Protein AF-A0A1C7DK89-F1 (afdb_monomer_lite)

Organism: NCBI:txid1185653

pLDDT: mean 84.8, std 11.04, range [35.19, 94.06]

Sequence (87 aa):
MTIDEKLMTGIRNREKQALSDLYDRYHRIIWNIARQSETDCSVCEQLVTHVFRAVWAKPQDFIQNRKLLMLLIDCCRSRSAATIKKN

Radius of gyration: 12.85 Å; chains: 1; bounding box: 30×26×40 Å

Foldseek 3Di:
DDLLVVLLVCLVVVNVVSLVVVCVVCVVVQLVLLVVLDVDNVSSVVLSVVLSVCCSVCVVQQPPPDPSNVSSSVSSVVVSVVVVVPD

InterPro domains:
  IPR013325 RNA polymerase sigma factor, region 2 [SSF88946] (4-77)

Structure (mmCIF, N/CA/C/O backbone):
data_AF-A0A1C7DK89-F1
#
_entry.id   AF-A0A1C7DK89-F1
#
loop_
_atom_site.group_PDB
_atom_site.id
_atom_site.type_symbol
_atom_site.label_atom_id
_atom_site.label_alt_id
_atom_site.label_comp_id
_atom_site.label_asym_id
_atom_site.label_entity_id
_atom_site.label_seq_id
_atom_site.pdbx_PDB_ins_code
_atom_site.Cartn_x
_atom_site.Cartn_y
_atom_site.Cartn_z
_atom_site.occupancy
_atom_site.B_iso_or_equiv
_atom_site.auth_seq_id
_atom_site.auth_comp_id
_atom_site.auth_asym_id
_atom_site.auth_atom_id
_atom_site.pdbx_PDB_model_num
ATOM 1 N N . MET A 1 1 ? -2.671 -1.109 21.110 1.00 59.66 1 MET A N 1
ATOM 2 C CA . MET A 1 1 ? -2.915 -0.631 19.740 1.00 59.66 1 MET A CA 1
ATOM 3 C C . MET A 1 1 ? -1.602 -0.120 19.176 1.00 59.66 1 MET A C 1
ATOM 5 O O . MET A 1 1 ? -1.118 0.924 19.606 1.00 59.66 1 MET A O 1
ATOM 9 N N . THR A 1 2 ? 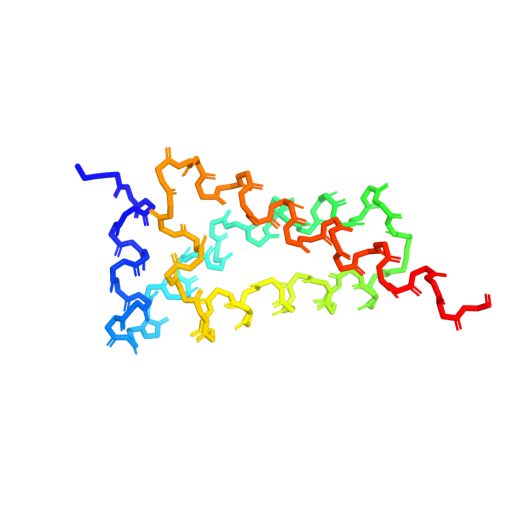-0.971 -0.905 18.313 1.00 80.50 2 THR A N 1
ATOM 10 C CA . THR A 1 2 ? 0.251 -0.517 17.609 1.00 80.50 2 THR A CA 1
ATOM 11 C C . THR A 1 2 ? -0.072 0.545 16.559 1.00 80.50 2 THR A C 1
ATOM 13 O O . THR A 1 2 ? -1.232 0.768 16.199 1.00 80.50 2 THR A O 1
ATOM 16 N N . ILE A 1 3 ? 0.955 1.240 16.071 1.00 84.81 3 ILE A N 1
ATOM 17 C CA . ILE A 1 3 ? 0.774 2.217 14.991 1.00 84.81 3 ILE A CA 1
ATOM 18 C C . ILE A 1 3 ? 0.231 1.520 13.736 1.00 84.81 3 ILE A C 1
ATOM 20 O O . ILE A 1 3 ? -0.666 2.049 13.090 1.00 84.81 3 ILE A O 1
ATOM 24 N N . ASP A 1 4 ? 0.686 0.297 13.464 1.00 85.62 4 ASP A N 1
ATOM 25 C CA . ASP A 1 4 ? 0.213 -0.527 12.349 1.00 85.62 4 ASP A CA 1
ATOM 26 C C . ASP A 1 4 ? -1.294 -0.778 12.422 1.00 85.62 4 ASP A C 1
ATOM 28 O O . ASP A 1 4 ? -2.005 -0.574 11.442 1.00 85.62 4 ASP A O 1
ATOM 32 N N . GLU A 1 5 ? -1.807 -1.143 13.599 1.00 85.81 5 GLU A N 1
ATOM 33 C CA . GLU A 1 5 ? -3.244 -1.349 13.802 1.00 85.81 5 GLU A CA 1
ATOM 34 C C . GLU A 1 5 ? -4.049 -0.065 13.557 1.00 85.81 5 GLU A C 1
ATOM 36 O O . GLU A 1 5 ? -5.126 -0.117 12.959 1.00 85.81 5 GLU A O 1
ATOM 41 N N . LYS A 1 6 ? -3.529 1.099 13.975 1.00 88.62 6 LYS A N 1
ATOM 42 C CA . LYS A 1 6 ? -4.168 2.399 13.707 1.00 88.62 6 LYS A CA 1
ATOM 43 C C . LYS A 1 6 ? -4.201 2.716 12.216 1.00 88.62 6 LYS A C 1
ATOM 45 O O . LYS A 1 6 ? -5.261 3.071 11.704 1.00 88.62 6 LYS A O 1
ATOM 50 N N . LEU A 1 7 ? -3.077 2.545 11.521 1.00 90.06 7 LEU A N 1
ATOM 51 C CA . LEU A 1 7 ? -2.982 2.776 10.079 1.00 90.06 7 LEU A CA 1
ATOM 52 C C . LEU A 1 7 ? -3.930 1.858 9.311 1.00 90.06 7 LEU A C 1
ATOM 54 O O . LEU A 1 7 ? -4.707 2.318 8.479 1.00 90.06 7 LEU A O 1
ATOM 58 N N . MET A 1 8 ? -3.943 0.569 9.643 1.00 89.44 8 MET A N 1
ATOM 59 C CA . MET A 1 8 ? -4.826 -0.398 8.999 1.00 89.44 8 MET A CA 1
ATOM 60 C C . MET A 1 8 ? -6.305 -0.125 9.280 1.00 89.44 8 MET A C 1
ATOM 62 O O . MET A 1 8 ? -7.138 -0.279 8.384 1.00 89.44 8 MET A O 1
ATOM 66 N N . THR A 1 9 ? -6.640 0.336 10.487 1.00 90.12 9 THR A N 1
ATOM 67 C CA . THR A 1 9 ? -8.003 0.769 10.823 1.00 90.12 9 THR A CA 1
ATOM 68 C C . THR A 1 9 ? -8.417 1.979 9.985 1.00 90.12 9 THR A C 1
ATOM 70 O O . THR A 1 9 ? -9.493 1.958 9.390 1.00 90.12 9 THR A O 1
ATOM 73 N N . GLY A 1 10 ? -7.548 2.986 9.856 1.00 91.62 10 GLY A N 1
ATOM 74 C CA . GLY A 1 10 ? -7.809 4.148 9.003 1.00 91.62 10 GLY A CA 1
ATOM 75 C C . GLY A 1 10 ? -7.962 3.766 7.527 1.00 91.62 10 GLY A C 1
ATOM 76 O O . GLY A 1 10 ? -8.913 4.180 6.870 1.00 91.62 10 GLY A O 1
ATOM 77 N N . ILE A 1 11 ? -7.105 2.882 7.005 1.00 91.50 11 ILE A N 1
ATOM 78 C CA . ILE A 1 11 ? -7.220 2.369 5.628 1.00 91.50 11 ILE A CA 1
ATOM 79 C C . ILE A 1 11 ? -8.553 1.636 5.427 1.00 91.50 11 ILE A C 1
ATOM 81 O O . ILE A 1 11 ? -9.214 1.824 4.402 1.00 91.50 11 ILE A O 1
ATOM 85 N N . ARG A 1 12 ? -8.993 0.841 6.412 1.00 90.38 12 ARG A N 1
ATOM 86 C CA . ARG A 1 12 ? -10.303 0.172 6.384 1.00 90.38 12 ARG A CA 1
ATOM 87 C C . ARG A 1 12 ? -11.453 1.179 6.332 1.00 90.38 12 ARG A C 1
ATOM 89 O O . ARG A 1 12 ? -12.407 0.964 5.590 1.00 90.38 12 ARG A O 1
ATOM 96 N N . ASN A 1 13 ? -11.324 2.292 7.047 1.00 92.06 13 ASN A N 1
ATOM 97 C CA . ASN A 1 13 ? -12.264 3.413 7.016 1.00 92.06 13 ASN A CA 1
ATOM 98 C C . ASN A 1 13 ? -12.137 4.286 5.752 1.00 92.06 13 ASN A C 1
ATOM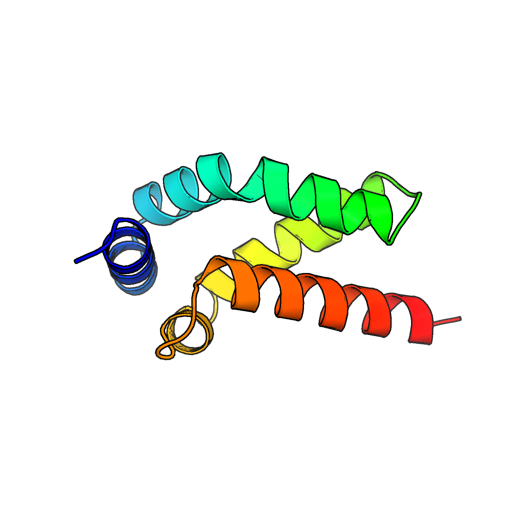 100 O O . ASN A 1 13 ? -12.801 5.314 5.654 1.00 92.06 13 ASN A O 1
ATOM 104 N N . ARG A 1 14 ? -11.306 3.893 4.772 1.00 90.25 14 ARG A N 1
ATOM 105 C CA . ARG A 1 14 ? -11.004 4.669 3.556 1.00 90.25 14 ARG A CA 1
ATOM 106 C C . ARG A 1 14 ? -10.372 6.035 3.848 1.00 90.25 14 ARG A C 1
ATOM 108 O O . ARG A 1 14 ? -10.493 6.969 3.053 1.00 90.25 14 ARG A O 1
ATOM 115 N N . GLU A 1 15 ? -9.624 6.144 4.939 1.00 94.06 15 GLU A N 1
ATOM 116 C CA . GLU A 1 15 ? -8.861 7.342 5.269 1.00 94.06 15 GLU A CA 1
ATOM 117 C C . GLU A 1 15 ? -7.582 7.402 4.428 1.00 94.06 15 GLU A C 1
ATOM 119 O O . GLU A 1 15 ? -6.643 6.620 4.601 1.00 94.06 15 GLU A O 1
ATOM 124 N N . LYS A 1 16 ? -7.522 8.371 3.510 1.00 90.12 16 LYS A N 1
ATOM 125 C CA . LYS A 1 16 ? -6.345 8.585 2.652 1.00 90.12 16 LYS A CA 1
ATOM 126 C C . LYS A 1 16 ? -5.092 8.928 3.461 1.00 90.12 16 LYS A C 1
ATOM 128 O O . LYS A 1 16 ? -4.000 8.521 3.082 1.00 90.12 16 LYS A O 1
ATOM 133 N N . GLN A 1 17 ? -5.258 9.628 4.585 1.00 91.88 17 GLN A N 1
ATOM 134 C CA . GLN A 1 17 ? -4.155 9.993 5.475 1.00 91.88 17 GLN A CA 1
ATOM 135 C C . GLN A 1 17 ? -3.440 8.752 6.021 1.00 91.88 17 GLN A C 1
ATOM 137 O O . GLN A 1 17 ? -2.214 8.703 6.025 1.00 91.88 17 GLN A O 1
ATOM 142 N N . ALA A 1 18 ? -4.199 7.724 6.409 1.00 93.06 18 ALA A N 1
ATOM 143 C CA . ALA A 1 18 ? -3.646 6.479 6.925 1.00 93.06 18 ALA A CA 1
ATOM 144 C C . ALA A 1 18 ? -2.861 5.708 5.854 1.00 93.06 18 ALA A C 1
ATOM 146 O O . ALA A 1 18 ? -1.796 5.166 6.142 1.00 93.06 18 ALA A O 1
ATOM 147 N N . LEU A 1 19 ? -3.340 5.707 4.604 1.00 90.94 19 LEU A N 1
ATOM 148 C CA . LEU A 1 19 ? -2.581 5.144 3.485 1.00 90.94 19 LEU A CA 1
ATOM 149 C C . LEU A 1 19 ? -1.287 5.931 3.234 1.00 90.94 19 LEU A C 1
ATOM 151 O O . LEU A 1 19 ? -0.256 5.324 2.963 1.00 90.94 19 LEU A O 1
ATOM 155 N N . SER A 1 20 ? -1.335 7.260 3.334 1.00 92.75 20 SER A N 1
ATOM 156 C CA . SER A 1 20 ? -0.169 8.121 3.118 1.00 92.75 20 SER A CA 1
ATOM 157 C C . SER A 1 20 ? 0.909 7.911 4.186 1.00 92.75 20 SER A C 1
ATOM 159 O O . SER A 1 20 ? 2.083 7.811 3.849 1.00 92.75 20 SER A O 1
ATOM 161 N N . ASP A 1 21 ? 0.520 7.786 5.457 1.00 93.19 21 ASP A N 1
ATOM 162 C CA . ASP A 1 21 ? 1.446 7.523 6.570 1.00 93.19 21 ASP A CA 1
ATOM 163 C C . ASP A 1 21 ? 2.036 6.103 6.490 1.00 93.19 21 ASP A C 1
ATOM 165 O O . ASP A 1 21 ? 3.233 5.890 6.691 1.00 93.19 21 ASP A O 1
ATOM 169 N N . LEU A 1 22 ? 1.216 5.127 6.084 1.00 91.44 22 LEU A N 1
ATOM 170 C CA . LEU A 1 22 ? 1.676 3.775 5.775 1.00 91.44 22 LEU A CA 1
ATOM 171 C C . LEU A 1 22 ? 2.682 3.773 4.614 1.00 91.44 22 LEU A C 1
ATOM 173 O O . LEU A 1 22 ? 3.704 3.090 4.695 1.00 91.44 22 LEU A O 1
ATOM 177 N N . TYR A 1 23 ? 2.414 4.540 3.556 1.00 91.50 23 TYR A N 1
ATOM 178 C CA . TYR A 1 23 ? 3.335 4.691 2.436 1.00 91.50 23 TYR A CA 1
ATOM 179 C C . TYR A 1 23 ? 4.661 5.287 2.905 1.00 91.50 23 TYR A C 1
ATOM 181 O O . TYR A 1 23 ? 5.688 4.659 2.699 1.00 91.50 23 TYR A O 1
ATOM 189 N N . ASP A 1 24 ? 4.659 6.423 3.601 1.00 91.50 24 ASP A N 1
ATOM 190 C CA . ASP A 1 24 ? 5.885 7.086 4.069 1.00 91.50 24 ASP A CA 1
ATOM 191 C C . ASP A 1 24 ? 6.790 6.149 4.894 1.00 91.50 24 ASP A C 1
ATOM 193 O O . ASP A 1 24 ? 7.986 6.007 4.621 1.00 91.50 24 ASP A O 1
ATOM 197 N N . ARG A 1 25 ? 6.194 5.394 5.826 1.00 91.19 25 ARG A N 1
ATOM 198 C CA . ARG A 1 25 ? 6.921 4.453 6.693 1.00 91.19 25 ARG A CA 1
ATOM 199 C C . ARG A 1 25 ? 7.471 3.241 5.953 1.00 91.19 25 ARG A C 1
ATOM 201 O O . ARG A 1 25 ? 8.617 2.842 6.167 1.00 91.19 25 ARG A O 1
ATOM 208 N N . TYR A 1 26 ? 6.636 2.600 5.138 1.00 91.12 26 TYR A N 1
ATOM 209 C CA . TYR A 1 26 ? 6.947 1.283 4.584 1.00 91.12 26 TYR A CA 1
ATOM 210 C C . TYR A 1 26 ? 7.533 1.342 3.177 1.00 91.12 26 TYR A C 1
ATOM 212 O O . TYR A 1 26 ? 8.224 0.403 2.782 1.00 91.12 26 TYR A O 1
ATOM 220 N N . HIS A 1 27 ? 7.336 2.437 2.437 1.00 91.06 27 HIS A N 1
ATOM 221 C CA . HIS A 1 27 ? 7.796 2.593 1.056 1.00 91.06 27 HIS A CA 1
ATOM 222 C C . HIS A 1 27 ? 9.286 2.302 0.936 1.00 91.06 27 HIS A C 1
ATOM 224 O O . HIS A 1 27 ? 9.691 1.480 0.119 1.00 91.06 27 HIS A O 1
ATOM 230 N N . ARG A 1 28 ? 10.103 2.901 1.809 1.00 91.12 28 ARG A N 1
ATOM 231 C CA . ARG A 1 28 ? 11.561 2.735 1.771 1.00 91.12 28 ARG A CA 1
ATOM 232 C C . ARG A 1 28 ? 11.993 1.289 2.030 1.00 91.12 28 ARG A C 1
ATOM 234 O O . ARG A 1 28 ? 12.958 0.823 1.429 1.00 91.12 28 ARG A O 1
ATOM 241 N N . ILE A 1 29 ? 11.274 0.575 2.898 1.00 91.38 29 ILE A N 1
ATOM 242 C CA . ILE A 1 29 ? 11.569 -0.822 3.238 1.00 91.38 29 ILE A CA 1
ATOM 243 C C . ILE A 1 29 ? 11.178 -1.740 2.077 1.00 91.38 29 ILE A C 1
ATOM 245 O O . ILE A 1 29 ? 12.000 -2.539 1.632 1.00 91.38 29 ILE A O 1
ATOM 249 N N . ILE A 1 30 ? 9.956 -1.602 1.553 1.00 90.56 30 ILE A N 1
ATOM 250 C CA . ILE A 1 30 ? 9.474 -2.420 0.430 1.00 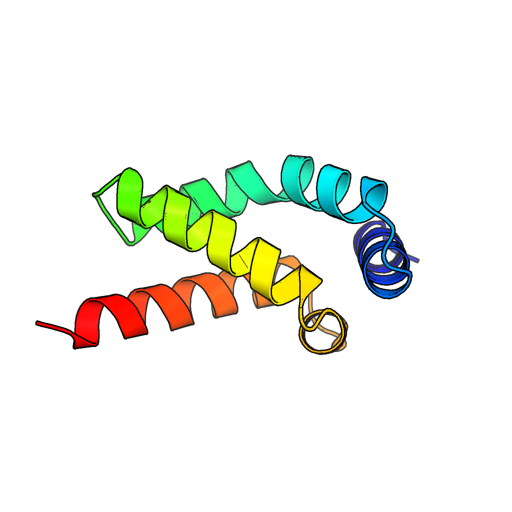90.56 30 ILE A CA 1
ATOM 251 C C . ILE A 1 30 ? 10.290 -2.141 -0.830 1.00 90.56 30 ILE A C 1
ATOM 253 O O . ILE A 1 30 ? 10.673 -3.085 -1.512 1.00 90.56 30 ILE A O 1
ATOM 257 N N . TRP A 1 31 ? 10.649 -0.882 -1.088 1.00 91.19 31 TRP A N 1
ATOM 258 C CA . TRP A 1 31 ? 11.547 -0.511 -2.180 1.00 91.19 31 TRP A CA 1
ATOM 259 C C . TRP A 1 31 ? 12.894 -1.225 -2.075 1.00 91.19 31 TRP A C 1
ATOM 261 O O . TRP A 1 31 ? 13.361 -1.810 -3.048 1.00 91.19 31 TRP A O 1
ATOM 271 N N . ASN A 1 32 ? 13.511 -1.231 -0.890 1.00 91.25 32 ASN A N 1
ATOM 272 C CA . ASN A 1 32 ? 14.802 -1.887 -0.698 1.00 91.25 32 ASN A CA 1
ATOM 273 C C . ASN A 1 32 ? 14.721 -3.411 -0.906 1.00 91.25 32 ASN A C 1
ATOM 275 O O . ASN A 1 32 ? 15.664 -4.023 -1.397 1.00 91.25 32 ASN A O 1
ATOM 279 N N . ILE A 1 33 ? 13.591 -4.029 -0.558 1.00 89.19 33 ILE A N 1
ATOM 280 C CA . ILE A 1 33 ? 13.354 -5.467 -0.757 1.00 89.19 33 ILE A CA 1
ATOM 281 C C . ILE A 1 33 ? 13.068 -5.782 -2.228 1.00 89.19 33 ILE A C 1
ATOM 283 O O . ILE A 1 33 ? 13.589 -6.763 -2.760 1.00 89.19 33 ILE A O 1
ATOM 287 N N . ALA A 1 34 ? 12.290 -4.932 -2.902 1.00 89.44 34 ALA A N 1
ATOM 288 C CA . ALA A 1 34 ? 12.052 -5.029 -4.334 1.00 89.44 34 ALA A CA 1
ATOM 289 C C . ALA A 1 34 ? 13.373 -4.913 -5.106 1.00 89.44 34 ALA A C 1
ATOM 291 O O . ALA A 1 34 ? 13.666 -5.784 -5.913 1.00 89.44 34 ALA A O 1
ATOM 292 N N . ARG A 1 35 ? 14.230 -3.940 -4.765 1.00 90.00 35 ARG A N 1
ATOM 293 C CA . ARG A 1 35 ? 15.565 -3.754 -5.367 1.00 90.00 35 ARG A CA 1
ATOM 294 C C . ARG A 1 35 ? 16.533 -4.913 -5.137 1.00 90.00 35 ARG A C 1
ATOM 296 O O . ARG A 1 35 ? 17.452 -5.092 -5.926 1.00 90.00 35 ARG A O 1
ATOM 303 N N . GLN A 1 36 ? 16.357 -5.681 -4.061 1.00 89.00 36 GLN A N 1
ATOM 304 C CA . GLN A 1 36 ? 17.130 -6.907 -3.833 1.00 89.00 36 GLN A CA 1
ATOM 305 C C . GLN A 1 36 ? 16.668 -8.067 -4.720 1.00 89.00 36 GLN A C 1
ATOM 307 O O . GLN A 1 36 ? 17.445 -8.982 -4.967 1.00 89.00 36 GLN A O 1
ATOM 312 N N . SER A 1 37 ? 15.410 -8.042 -5.168 1.00 83.69 37 SER A N 1
ATOM 313 C CA . SER A 1 37 ? 14.816 -9.105 -5.987 1.00 83.69 37 SER A CA 1
ATOM 314 C C . SER A 1 37 ? 14.862 -8.774 -7.482 1.00 83.69 37 SER A C 1
ATOM 316 O O . SER A 1 37 ? 15.042 -9.667 -8.297 1.00 83.69 37 SER A O 1
ATOM 318 N N . GLU A 1 38 ? 14.720 -7.496 -7.834 1.00 86.12 38 GLU A N 1
ATOM 319 C CA . GLU A 1 38 ? 14.607 -6.985 -9.198 1.00 86.12 38 GLU A CA 1
ATOM 320 C C . GLU A 1 38 ? 15.618 -5.856 -9.425 1.00 86.12 38 GLU A C 1
ATOM 322 O O . GLU A 1 38 ? 15.730 -4.916 -8.634 1.00 86.12 38 GLU A O 1
ATOM 327 N N . THR A 1 39 ? 16.354 -5.918 -10.534 1.00 84.88 39 THR A N 1
ATOM 328 C CA . THR A 1 39 ? 17.355 -4.893 -10.879 1.00 84.88 39 THR A CA 1
ATOM 329 C C . THR A 1 39 ? 16.737 -3.689 -11.592 1.00 84.88 39 THR A C 1
ATOM 331 O O . THR A 1 39 ? 17.305 -2.594 -11.561 1.00 84.88 39 THR A O 1
ATOM 334 N N . ASP A 1 40 ? 15.560 -3.860 -12.196 1.00 88.81 40 ASP A N 1
ATOM 335 C CA . ASP A 1 40 ? 14.858 -2.804 -12.918 1.00 88.81 40 ASP A CA 1
ATOM 336 C C . ASP A 1 40 ? 14.094 -1.879 -11.953 1.00 88.81 40 ASP A C 1
ATOM 338 O O . ASP A 1 40 ? 13.231 -2.312 -11.181 1.00 88.81 40 ASP A O 1
ATOM 342 N N . CYS A 1 41 ? 14.421 -0.583 -11.980 1.00 87.44 41 CYS A N 1
ATOM 343 C CA . CYS A 1 41 ? 13.772 0.419 -11.131 1.00 87.44 41 CYS A CA 1
ATOM 344 C C . CYS A 1 41 ? 12.273 0.557 -11.426 1.00 87.44 41 CYS A C 1
ATOM 346 O O . CYS A 1 41 ? 11.493 0.747 -10.495 1.00 87.44 41 CYS A O 1
ATOM 348 N N . SER A 1 42 ? 11.865 0.431 -12.690 1.00 88.50 42 SER A N 1
ATOM 349 C CA . SER A 1 42 ? 10.462 0.555 -13.097 1.00 88.50 42 SER A CA 1
ATOM 350 C C . SER A 1 42 ? 9.641 -0.609 -12.550 1.00 88.50 42 SER A C 1
ATOM 352 O O . SER A 1 42 ? 8.530 -0.411 -12.059 1.00 88.50 42 SER A O 1
ATOM 354 N N . VAL A 1 43 ? 10.195 -1.826 -12.576 1.00 87.69 43 VAL A N 1
ATOM 355 C CA . VAL A 1 43 ? 9.564 -3.006 -11.963 1.00 87.69 43 VAL A CA 1
ATOM 356 C C . VAL A 1 43 ? 9.478 -2.843 -10.445 1.00 87.69 43 VAL A C 1
ATOM 358 O O . VAL A 1 43 ? 8.426 -3.113 -9.866 1.00 87.69 43 VAL A O 1
ATOM 361 N N . CYS A 1 44 ? 10.532 -2.338 -9.795 1.00 89.50 44 CYS A N 1
ATOM 362 C CA . CYS A 1 44 ? 10.515 -2.069 -8.353 1.00 89.50 44 CYS A CA 1
ATOM 363 C C . CYS A 1 44 ? 9.403 -1.090 -7.964 1.00 89.50 44 CYS A C 1
ATOM 365 O O . CYS A 1 44 ? 8.634 -1.363 -7.043 1.00 89.50 44 CYS A O 1
ATOM 367 N N . GLU A 1 45 ? 9.276 0.023 -8.685 1.00 89.75 45 GLU A N 1
ATOM 368 C CA . GLU A 1 45 ? 8.230 1.014 -8.435 1.00 89.75 45 GLU A CA 1
ATOM 369 C C . GLU A 1 45 ? 6.828 0.426 -8.624 1.00 89.75 45 GLU A C 1
ATOM 371 O O . GLU A 1 45 ? 5.933 0.636 -7.796 1.00 89.75 45 GLU A O 1
ATOM 376 N N . GLN A 1 46 ? 6.642 -0.381 -9.672 1.00 89.88 46 GLN A N 1
ATOM 377 C CA . GLN A 1 46 ? 5.386 -1.085 -9.911 1.00 89.88 46 GLN A CA 1
ATOM 378 C C . GLN A 1 46 ? 5.062 -2.078 -8.793 1.00 89.88 46 GLN A C 1
ATOM 380 O O . GLN A 1 46 ? 3.909 -2.136 -8.364 1.00 89.88 46 GLN A O 1
ATOM 385 N N . LEU A 1 47 ? 6.048 -2.834 -8.299 1.00 89.62 47 LEU A N 1
ATOM 386 C CA . LEU A 1 47 ? 5.877 -3.765 -7.181 1.00 89.62 47 LEU A CA 1
ATOM 387 C C . LEU A 1 47 ? 5.442 -3.027 -5.918 1.00 89.62 47 LEU A C 1
ATOM 389 O O . LEU A 1 47 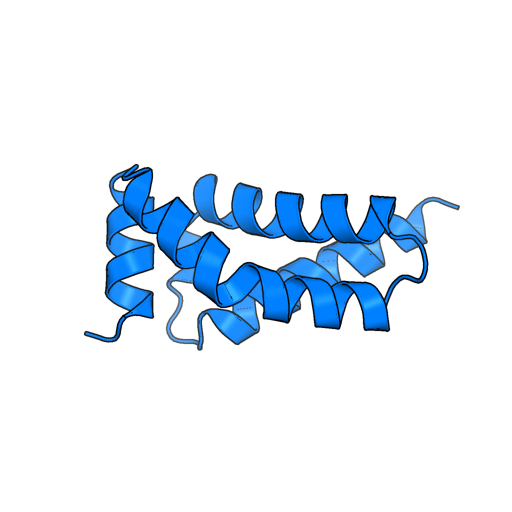? 4.426 -3.377 -5.319 1.00 89.62 47 LEU A O 1
ATOM 393 N N . VAL A 1 48 ? 6.168 -1.973 -5.553 1.00 90.88 48 VAL A N 1
ATOM 394 C CA . VAL A 1 48 ? 5.879 -1.151 -4.375 1.00 90.88 48 VAL A CA 1
ATOM 395 C C . VAL A 1 48 ? 4.467 -0.567 -4.471 1.00 90.88 48 VAL A C 1
ATOM 397 O O . VAL A 1 48 ? 3.641 -0.774 -3.581 1.00 90.88 48 VAL A O 1
ATOM 400 N N . THR A 1 49 ? 4.140 0.070 -5.596 1.00 91.44 49 THR A N 1
ATOM 401 C CA . THR A 1 49 ? 2.804 0.627 -5.859 1.00 91.44 49 THR A CA 1
ATOM 402 C C . THR A 1 49 ? 1.717 -0.444 -5.796 1.00 91.44 49 THR A C 1
ATOM 404 O O . THR A 1 49 ? 0.627 -0.205 -5.273 1.00 91.44 49 THR A O 1
ATOM 407 N N . HIS A 1 50 ? 1.993 -1.639 -6.321 1.00 90.81 50 HIS A N 1
ATOM 408 C CA . HIS A 1 50 ? 1.052 -2.752 -6.307 1.00 90.81 50 HIS A CA 1
ATOM 409 C C . HIS A 1 50 ? 0.763 -3.244 -4.889 1.00 90.81 50 HIS A C 1
ATOM 411 O O . HIS A 1 50 ? -0.404 -3.447 -4.560 1.00 90.81 50 HIS A O 1
ATOM 417 N N . VAL A 1 51 ? 1.789 -3.374 -4.043 1.00 91.12 51 VAL A N 1
ATOM 418 C CA . VAL A 1 51 ? 1.632 -3.770 -2.636 1.00 91.12 51 VAL A CA 1
ATOM 419 C C . VAL A 1 51 ? 0.710 -2.789 -1.912 1.00 91.12 51 VAL A C 1
ATOM 421 O O . VAL A 1 51 ? -0.293 -3.199 -1.333 1.00 91.12 51 VAL A O 1
ATOM 424 N N . PHE A 1 52 ? 0.965 -1.483 -2.019 1.00 91.31 52 PHE A N 1
ATOM 425 C CA . PHE A 1 52 ? 0.117 -0.470 -1.380 1.00 91.31 52 PHE A CA 1
ATOM 426 C C . PHE A 1 52 ? -1.309 -0.437 -1.943 1.00 91.31 52 PHE A C 1
ATOM 428 O O . PHE A 1 52 ? -2.275 -0.289 -1.192 1.00 91.31 52 PHE A O 1
ATOM 435 N N . ARG A 1 53 ? -1.472 -0.638 -3.257 1.00 91.12 53 ARG A N 1
ATOM 436 C CA . ARG A 1 53 ? -2.797 -0.784 -3.878 1.00 91.12 53 ARG A CA 1
ATOM 437 C C . ARG A 1 53 ? -3.536 -2.021 -3.374 1.00 91.12 53 ARG A C 1
ATOM 439 O O . ARG A 1 53 ? -4.742 -1.935 -3.164 1.00 91.12 53 ARG A O 1
ATOM 446 N N . ALA A 1 54 ? -2.848 -3.142 -3.161 1.00 90.50 54 ALA A N 1
ATOM 447 C CA . ALA A 1 54 ? -3.445 -4.358 -2.615 1.00 90.50 54 ALA A CA 1
ATOM 448 C C . ALA A 1 54 ? -3.925 -4.139 -1.174 1.00 90.50 54 ALA A C 1
ATOM 450 O O . ALA A 1 54 ? -5.058 -4.496 -0.853 1.00 90.50 54 ALA A O 1
ATOM 451 N N . VAL A 1 55 ? -3.119 -3.459 -0.350 1.00 90.62 55 VAL A N 1
ATOM 452 C CA . VAL A 1 55 ? -3.495 -3.053 1.015 1.00 90.62 55 VAL A CA 1
ATOM 453 C C . VAL A 1 55 ? -4.732 -2.155 0.998 1.00 90.62 55 VAL A C 1
ATOM 455 O O . VAL A 1 55 ? -5.658 -2.366 1.773 1.00 90.62 55 VAL A O 1
ATOM 458 N N . TRP A 1 56 ? -4.800 -1.184 0.085 1.00 91.50 56 TRP A N 1
ATOM 459 C CA . TRP A 1 56 ? -5.974 -0.321 -0.055 1.00 91.50 56 TRP A CA 1
ATOM 460 C C . TRP A 1 56 ? -7.215 -1.063 -0.576 1.00 91.50 56 TRP A C 1
ATOM 462 O O . TRP A 1 56 ? -8.344 -0.768 -0.178 1.00 91.50 56 TRP A O 1
ATOM 472 N N . ALA A 1 57 ? -7.036 -2.014 -1.493 1.00 90.94 57 ALA A N 1
ATOM 473 C CA . ALA A 1 57 ? -8.133 -2.777 -2.077 1.00 90.94 57 ALA A CA 1
ATOM 474 C C . ALA A 1 57 ? -8.730 -3.774 -1.075 1.00 90.94 57 ALA A C 1
ATOM 476 O O . ALA A 1 57 ? -9.953 -3.876 -0.972 1.00 90.94 57 ALA A O 1
ATOM 477 N N . LYS A 1 58 ? -7.874 -4.488 -0.335 1.00 89.19 58 LYS A N 1
ATOM 478 C CA . LYS A 1 58 ? -8.249 -5.535 0.622 1.00 89.19 58 LYS A CA 1
ATOM 479 C C . LYS A 1 58 ? -7.442 -5.409 1.921 1.00 89.19 58 LYS A C 1
ATOM 481 O O . LYS A 1 58 ? -6.622 -6.273 2.220 1.00 89.19 58 LYS A O 1
ATOM 486 N N . PRO A 1 59 ? -7.693 -4.380 2.747 1.00 88.06 59 PRO A N 1
ATOM 487 C CA . PRO A 1 59 ? -6.940 -4.183 3.987 1.00 88.06 59 PRO A CA 1
ATOM 488 C C . PRO A 1 59 ? -7.113 -5.334 4.983 1.00 88.06 59 PRO A C 1
ATOM 490 O O . PRO A 1 59 ? -6.219 -5.597 5.775 1.00 88.06 59 PRO A O 1
ATOM 493 N N . GLN A 1 60 ? -8.232 -6.058 4.918 1.00 85.19 60 GLN A N 1
ATOM 494 C CA . GLN A 1 60 ? -8.527 -7.210 5.774 1.00 85.19 60 GLN A CA 1
ATOM 495 C C . GLN A 1 60 ? -7.505 -8.356 5.673 1.00 85.19 60 GLN A C 1
ATOM 497 O O . GLN A 1 60 ? -7.223 -8.993 6.684 1.00 85.19 60 GLN A O 1
ATOM 502 N N . ASP A 1 61 ? -6.901 -8.578 4.500 1.00 84.75 61 ASP A N 1
ATOM 503 C CA . ASP A 1 61 ? -5.840 -9.580 4.317 1.00 84.75 61 ASP A CA 1
ATOM 504 C C . ASP A 1 61 ? -4.567 -9.214 5.102 1.00 84.75 61 ASP A C 1
ATOM 506 O O . ASP A 1 61 ? -3.801 -10.083 5.513 1.00 84.75 61 ASP A O 1
ATOM 510 N N . PHE A 1 62 ? -4.375 -7.923 5.378 1.00 83.00 62 PHE A N 1
ATOM 511 C CA . PHE A 1 62 ? -3.196 -7.369 6.040 1.00 83.00 62 PHE A CA 1
ATOM 512 C C . PHE A 1 62 ? -3.402 -7.110 7.547 1.00 83.00 62 PHE A C 1
ATOM 514 O O . PHE A 1 62 ? -2.499 -6.607 8.211 1.00 83.00 62 PHE A O 1
ATOM 521 N N . ILE A 1 63 ? -4.581 -7.448 8.089 1.00 75.69 63 ILE A N 1
ATOM 522 C CA . ILE A 1 63 ? -4.947 -7.289 9.514 1.00 75.69 63 ILE A CA 1
ATOM 523 C C . ILE A 1 63 ? -4.876 -8.631 10.271 1.00 75.69 63 ILE A C 1
ATOM 525 O O . ILE A 1 63 ? -5.051 -8.672 11.488 1.00 75.69 63 ILE A O 1
ATOM 529 N N . GLN A 1 64 ? -4.592 -9.750 9.590 1.00 68.56 64 GLN A N 1
ATOM 530 C CA . GLN A 1 64 ? -4.345 -11.020 10.282 1.00 68.56 64 GLN A CA 1
ATOM 531 C C . GLN A 1 64 ? -3.206 -10.842 11.287 1.00 68.56 64 GLN A C 1
ATOM 533 O O . GLN A 1 64 ? -2.275 -10.110 10.983 1.00 68.56 64 GLN A O 1
ATOM 538 N N . ASN A 1 65 ? -3.303 -11.517 12.440 1.00 62.97 65 ASN A N 1
ATOM 539 C CA . ASN A 1 65 ? -2.510 -11.464 13.691 1.00 62.97 65 ASN A CA 1
ATOM 540 C C . ASN A 1 65 ? -0.963 -11.634 13.556 1.00 62.97 65 ASN A C 1
ATOM 542 O O . ASN A 1 65 ? -0.287 -12.195 14.414 1.00 62.97 65 ASN A O 1
ATOM 546 N N . ARG A 1 66 ? -0.395 -11.202 12.433 1.00 67.88 66 ARG A N 1
ATOM 547 C CA . ARG A 1 66 ? 0.993 -11.219 11.987 1.00 67.88 66 ARG A CA 1
ATOM 548 C C . ARG A 1 66 ? 1.465 -9.774 11.834 1.00 67.88 66 ARG A C 1
ATOM 550 O O . ARG A 1 66 ? 0.678 -8.850 11.657 1.00 67.88 66 ARG A O 1
ATOM 557 N N . LYS A 1 67 ? 2.782 -9.572 11.867 1.00 82.56 67 LYS A N 1
ATOM 558 C CA . LYS A 1 67 ? 3.375 -8.248 11.639 1.00 82.56 67 LYS A CA 1
ATOM 559 C C . LYS A 1 67 ? 3.033 -7.764 10.228 1.00 82.56 67 LYS A C 1
ATOM 561 O O . LYS A 1 67 ? 3.374 -8.446 9.263 1.00 82.56 67 LYS A O 1
ATOM 566 N N . LEU A 1 68 ? 2.449 -6.569 10.122 1.00 85.00 68 LEU A N 1
ATOM 567 C CA . LEU A 1 68 ? 2.080 -5.921 8.858 1.00 85.00 68 LEU A CA 1
ATOM 568 C C . LEU A 1 68 ? 3.227 -5.949 7.841 1.00 85.00 68 LEU A C 1
ATOM 570 O O . LEU A 1 68 ? 3.039 -6.351 6.697 1.00 85.00 68 LEU A O 1
ATOM 574 N N . LEU A 1 69 ? 4.443 -5.631 8.293 1.00 85.19 69 LEU A N 1
ATOM 575 C CA . LEU A 1 69 ? 5.647 -5.687 7.468 1.00 85.19 69 LEU A CA 1
ATOM 576 C C . LEU A 1 69 ? 5.847 -7.053 6.794 1.00 85.19 69 LEU A C 1
ATOM 578 O O . LEU A 1 69 ? 6.178 -7.110 5.616 1.00 85.19 69 LEU A O 1
ATOM 582 N N . MET A 1 70 ? 5.626 -8.154 7.512 1.00 87.50 70 MET A N 1
ATOM 583 C CA . MET A 1 70 ? 5.798 -9.499 6.960 1.00 87.50 70 MET A CA 1
ATOM 584 C C . MET A 1 70 ? 4.785 -9.773 5.840 1.00 87.50 70 MET A C 1
ATOM 586 O O . MET A 1 70 ? 5.156 -10.350 4.824 1.00 87.50 70 MET A O 1
ATOM 590 N N . LEU A 1 71 ? 3.542 -9.302 5.988 1.00 88.62 71 LEU A N 1
ATOM 591 C CA . LEU A 1 71 ? 2.495 -9.430 4.966 1.00 88.62 71 LEU A CA 1
ATOM 592 C C . LEU A 1 71 ? 2.804 -8.581 3.724 1.00 88.62 71 LEU A C 1
ATOM 594 O O . LEU A 1 71 ? 2.598 -9.034 2.601 1.00 88.62 71 LEU A O 1
ATOM 598 N N . LEU A 1 72 ? 3.358 -7.377 3.904 1.00 87.62 72 LEU A N 1
ATOM 599 C CA . LEU A 1 72 ? 3.805 -6.534 2.788 1.00 87.62 72 LEU A CA 1
ATOM 600 C C . LEU A 1 72 ? 4.957 -7.187 2.010 1.00 87.62 72 LEU A C 1
ATOM 602 O O . LEU A 1 72 ? 4.960 -7.173 0.780 1.00 87.62 72 LEU A O 1
ATOM 606 N N . ILE A 1 73 ? 5.920 -7.785 2.719 1.00 87.56 73 ILE A N 1
ATOM 607 C CA . ILE A 1 73 ? 7.049 -8.502 2.111 1.00 87.56 73 ILE A CA 1
ATOM 608 C C . ILE A 1 73 ? 6.559 -9.728 1.342 1.00 87.56 73 ILE A C 1
ATOM 610 O O . ILE A 1 73 ? 6.995 -9.954 0.215 1.00 87.56 73 ILE A O 1
ATOM 614 N N . ASP A 1 74 ? 5.651 -10.502 1.932 1.00 87.88 74 ASP A N 1
ATOM 615 C CA . ASP A 1 74 ? 5.066 -11.683 1.299 1.00 87.88 74 ASP A CA 1
ATOM 616 C C . ASP A 1 74 ? 4.286 -11.315 0.026 1.00 87.88 74 ASP A C 1
ATOM 618 O O . ASP A 1 74 ? 4.482 -11.926 -1.027 1.00 87.88 74 ASP A O 1
ATOM 622 N N . CYS A 1 75 ? 3.502 -10.232 0.078 1.00 87.75 75 CYS A N 1
ATOM 623 C CA . CYS A 1 75 ? 2.802 -9.682 -1.081 1.00 87.75 75 CYS A CA 1
ATOM 624 C C . CYS A 1 75 ? 3.779 -9.231 -2.179 1.00 87.75 75 CYS A C 1
ATOM 626 O O . CYS A 1 75 ? 3.593 -9.566 -3.352 1.00 87.75 75 CYS A O 1
ATOM 628 N N . CYS A 1 76 ? 4.852 -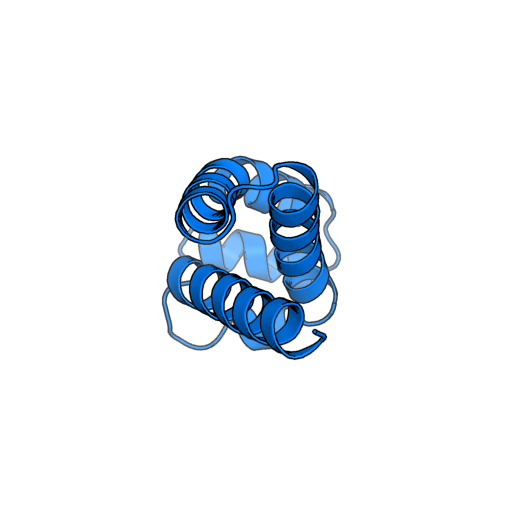8.526 -1.800 1.00 86.44 76 CYS A N 1
ATOM 629 C CA . CYS A 1 76 ? 5.894 -8.097 -2.729 1.00 86.44 76 CYS A CA 1
ATOM 630 C C . CYS A 1 76 ? 6.535 -9.302 -3.430 1.00 86.44 76 CYS A C 1
ATOM 632 O O . CYS A 1 76 ? 6.570 -9.344 -4.656 1.00 86.44 76 CYS A O 1
ATOM 634 N N . ARG A 1 77 ? 6.968 -10.315 -2.668 1.00 84.31 77 ARG A N 1
ATOM 635 C CA . ARG A 1 77 ? 7.617 -11.529 -3.195 1.00 84.31 77 ARG A CA 1
ATOM 636 C C . ARG A 1 77 ? 6.690 -12.367 -4.069 1.00 84.31 77 ARG A C 1
ATOM 638 O O . ARG A 1 77 ? 7.101 -12.825 -5.133 1.00 84.31 77 ARG A O 1
ATOM 645 N N . SER A 1 78 ? 5.438 -12.539 -3.647 1.00 84.06 78 SER A N 1
ATOM 646 C CA . SER A 1 78 ? 4.414 -13.242 -4.426 1.00 84.06 78 SER A CA 1
ATOM 647 C C . SER A 1 78 ? 4.208 -12.584 -5.790 1.00 84.06 78 SER A C 1
ATOM 649 O O . SER A 1 78 ? 4.047 -13.271 -6.800 1.00 84.06 78 SER A O 1
ATOM 651 N N . ARG A 1 79 ? 4.269 -11.247 -5.844 1.00 79.94 79 ARG A N 1
ATOM 652 C CA . ARG A 1 79 ? 4.183 -10.506 -7.102 1.00 79.94 79 ARG A CA 1
ATOM 653 C C . ARG A 1 79 ? 5.453 -10.627 -7.942 1.00 79.94 79 ARG A C 1
ATOM 655 O O . ARG A 1 79 ? 5.309 -10.855 -9.139 1.00 79.94 79 ARG A O 1
ATOM 662 N N . SER A 1 80 ? 6.643 -10.539 -7.344 1.00 74.94 80 SER A N 1
ATOM 663 C CA . SER A 1 80 ? 7.923 -10.766 -8.038 1.00 74.94 80 SER A CA 1
ATOM 664 C C . SER A 1 80 ? 7.944 -12.132 -8.735 1.00 74.94 80 SER A C 1
ATOM 666 O O . SER A 1 80 ? 8.257 -12.242 -9.916 1.00 74.94 80 SER A O 1
ATOM 668 N N . ALA A 1 81 ? 7.492 -13.184 -8.045 1.00 70.62 81 ALA A N 1
ATOM 669 C CA . ALA A 1 81 ? 7.382 -14.522 -8.628 1.00 70.62 81 ALA A CA 1
ATOM 670 C C . ALA A 1 81 ? 6.370 -14.593 -9.791 1.00 70.62 81 ALA A C 1
ATOM 672 O O . ALA A 1 81 ? 6.567 -15.345 -10.748 1.00 70.62 81 ALA A O 1
ATOM 673 N N . ALA A 1 82 ? 5.289 -13.809 -9.731 1.00 67.38 82 ALA A N 1
ATOM 674 C CA . ALA A 1 82 ? 4.294 -13.738 -10.798 1.00 67.38 82 ALA A CA 1
ATOM 675 C C . ALA A 1 82 ? 4.791 -12.971 -12.038 1.00 67.38 82 ALA A C 1
ATOM 677 O O . ALA A 1 82 ? 4.379 -13.302 -13.149 1.00 67.38 82 ALA A O 1
ATOM 678 N N . THR A 1 83 ? 5.667 -11.973 -11.875 1.00 59.50 83 THR A N 1
ATOM 679 C CA . THR A 1 83 ? 6.305 -11.263 -12.999 1.00 59.50 83 THR A CA 1
ATOM 680 C C . THR A 1 83 ? 7.352 -12.120 -13.708 1.00 59.50 83 THR A C 1
ATOM 682 O O . THR A 1 83 ? 7.414 -12.077 -14.932 1.00 59.50 83 THR A O 1
ATOM 685 N N . ILE A 1 84 ? 8.090 -12.967 -12.980 1.00 58.41 84 ILE A N 1
ATOM 686 C CA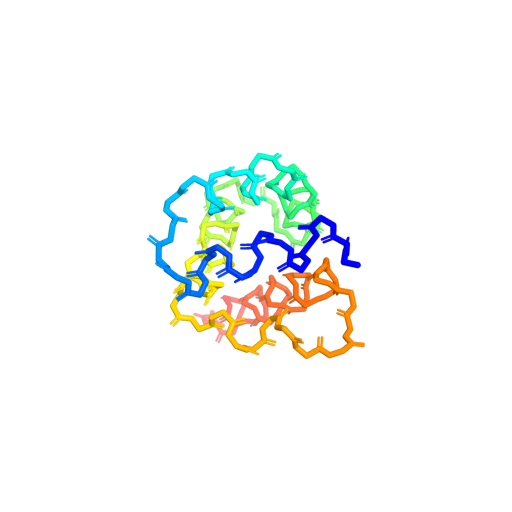 . ILE A 1 84 ? 9.094 -13.882 -13.560 1.00 58.41 84 ILE A CA 1
ATOM 687 C C . ILE A 1 84 ? 8.441 -14.978 -14.423 1.00 58.41 84 ILE A C 1
ATOM 689 O O . ILE A 1 84 ? 9.009 -15.419 -15.415 1.00 58.41 84 ILE A O 1
ATOM 693 N N . LYS A 1 85 ? 7.213 -15.400 -14.098 1.00 53.09 85 LYS A N 1
ATOM 694 C CA . LYS A 1 85 ? 6.501 -16.491 -14.794 1.00 53.09 85 LYS A CA 1
ATOM 695 C C . LYS A 1 85 ? 5.961 -16.151 -16.193 1.00 53.09 85 LYS A C 1
ATOM 697 O O . LYS A 1 85 ? 5.245 -16.969 -16.765 1.00 53.09 85 LYS A O 1
ATOM 702 N N . LYS A 1 86 ? 6.238 -14.959 -16.726 1.00 45.53 86 LYS A N 1
ATOM 703 C CA . LYS A 1 86 ? 5.663 -14.468 -17.990 1.00 45.53 86 LYS A CA 1
ATOM 704 C C . LYS A 1 86 ? 6.632 -14.436 -19.179 1.00 45.53 86 LYS A C 1
ATOM 706 O O . LYS A 1 86 ? 6.289 -13.804 -20.175 1.00 45.53 86 LYS A O 1
ATOM 711 N N . ASN A 1 87 ? 7.783 -15.104 -19.085 1.00 35.19 87 ASN A N 1
ATOM 712 C CA . ASN A 1 87 ? 8.778 -15.168 -20.158 1.00 35.19 87 ASN A CA 1
ATOM 713 C C . ASN A 1 87 ? 9.015 -16.601 -20.636 1.00 35.19 87 ASN A C 1
ATOM 715 O O . ASN A 1 87 ? 9.220 -17.471 -19.760 1.00 35.19 87 ASN A O 1
#

Secondary structure (DSSP, 8-state):
--HHHHHHHHHHTT-HHHHHHHHHHHHHHHHHHHHHH-S-HHHHHHHHHHHHHHHHH-GGGG-SSS-HHHHHHHHHHHHHHHHHTT-